Protein AF-A0A7K5LG72-F1 (afdb_monomer_lite)

Organism: Vireo altiloquus (NCBI:txid34956)

Radius of gyration: 12.22 Å; chains: 1; bounding box: 25×28×36 Å

Foldseek 3Di:
DKDFPNHDDDCVQWDDDDDPRDTDGHDPPDAQVSFGKMWDWDDDPNDIDDIDIDGDGHD

InterPro domains:
  IPR007110 Immunoglobulin-like domain [PS50835] (1-57)

Structure (mmCIF, N/CA/C/O backbone):
data_AF-A0A7K5LG72-F1
#
_entry.id   AF-A0A7K5LG72-F1
#
loop_
_atom_site.group_PDB
_atom_site.id
_atom_site.type_symbol
_atom_site.label_atom_id
_atom_site.label_alt_id
_atom_site.label_comp_id
_atom_site.label_asym_id
_atom_site.label_entity_id
_atom_site.label_seq_id
_atom_site.pdbx_PDB_ins_code
_atom_site.Cartn_x
_atom_site.Cartn_y
_atom_site.Cartn_z
_atom_site.occupancy
_atom_site.B_iso_or_equiv
_atom_site.auth_seq_id
_atom_site.auth_comp_id
_atom_site.auth_asym_id
_atom_site.auth_atom_id
_atom_site.pdbx_PDB_model_num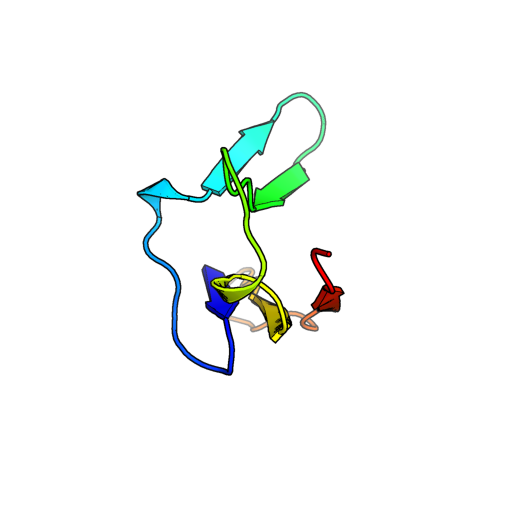
ATOM 1 N N . LEU A 1 1 ? -3.202 0.874 9.751 1.00 83.00 1 LEU A N 1
ATOM 2 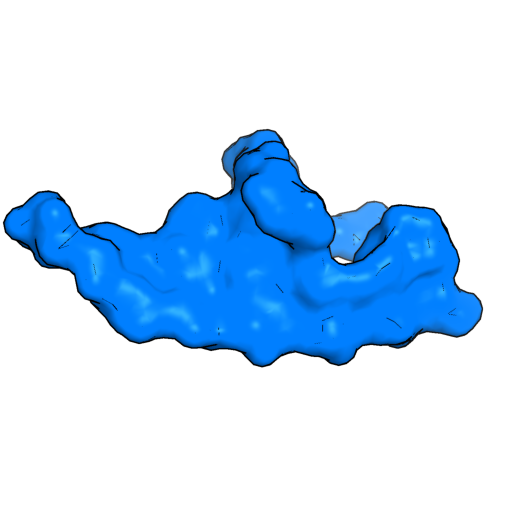C CA . LEU A 1 1 ? -2.377 -0.168 9.106 1.00 83.00 1 LEU A CA 1
ATOM 3 C C . LEU A 1 1 ? -2.646 -0.143 7.610 1.00 83.00 1 LEU A C 1
ATOM 5 O O . LEU A 1 1 ? -3.794 0.029 7.230 1.00 83.00 1 LEU A O 1
ATOM 9 N N . TRP A 1 2 ? -1.624 -0.320 6.779 1.00 89.06 2 TRP A N 1
ATOM 10 C CA . TRP A 1 2 ? -1.799 -0.505 5.340 1.00 89.06 2 TRP A CA 1
ATOM 11 C C . TRP A 1 2 ? -1.599 -1.967 4.954 1.00 89.06 2 TRP A C 1
ATOM 13 O O . TRP A 1 2 ? -0.821 -2.679 5.591 1.00 89.06 2 TRP A O 1
ATOM 23 N N . THR A 1 3 ? -2.294 -2.401 3.908 1.00 91.38 3 THR A N 1
ATOM 24 C CA . THR A 1 3 ? -2.087 -3.715 3.290 1.00 91.38 3 THR A CA 1
ATOM 25 C C . THR A 1 3 ? -1.887 -3.577 1.788 1.00 91.38 3 THR A C 1
ATOM 27 O O . THR A 1 3 ? -2.452 -2.660 1.193 1.00 91.38 3 THR A O 1
ATOM 30 N N . PHE A 1 4 ? -1.116 -4.491 1.205 1.00 93.12 4 PHE A N 1
ATOM 31 C CA . PHE A 1 4 ? -0.943 -4.697 -0.230 1.00 93.12 4 PHE A CA 1
ATOM 32 C C . PHE A 1 4 ? -1.288 -6.151 -0.547 1.00 93.12 4 PHE A C 1
ATOM 34 O O . PHE A 1 4 ? -0.725 -7.059 0.068 1.00 93.12 4 PHE A O 1
ATOM 41 N N . GLU A 1 5 ? -2.258 -6.373 -1.434 1.00 94.44 5 GLU A N 1
ATOM 42 C CA . GLU A 1 5 ? -2.762 -7.716 -1.771 1.00 94.44 5 GLU A CA 1
ATOM 43 C C . GLU A 1 5 ? -3.124 -8.539 -0.514 1.00 94.44 5 GLU A C 1
ATOM 45 O O . GLU A 1 5 ? -2.784 -9.713 -0.359 1.00 94.44 5 GLU A O 1
ATOM 50 N N . GLY A 1 6 ? -3.761 -7.870 0.455 1.00 92.06 6 GLY A N 1
ATOM 51 C CA . GLY A 1 6 ? -4.176 -8.454 1.736 1.00 92.06 6 GLY A CA 1
ATOM 52 C C . GLY A 1 6 ? -3.052 -8.672 2.757 1.00 92.06 6 GLY A C 1
ATOM 53 O O . GLY A 1 6 ? -3.336 -9.040 3.897 1.00 92.06 6 GLY A O 1
ATOM 54 N N . ARG A 1 7 ? -1.788 -8.414 2.404 1.00 91.75 7 ARG A N 1
ATOM 55 C CA . ARG A 1 7 ? -0.637 -8.555 3.309 1.00 91.75 7 ARG A CA 1
ATOM 56 C C . ARG A 1 7 ? -0.307 -7.226 3.970 1.00 91.75 7 ARG A C 1
ATOM 58 O O . ARG A 1 7 ? -0.272 -6.199 3.301 1.00 91.75 7 ARG A O 1
ATOM 65 N N . ALA A 1 8 ? -0.054 -7.235 5.276 1.00 88.94 8 ALA A N 1
ATOM 66 C CA . ALA A 1 8 ? 0.355 -6.040 6.009 1.00 88.94 8 ALA A CA 1
ATOM 67 C C . ALA A 1 8 ? 1.663 -5.464 5.441 1.00 88.94 8 ALA A C 1
ATOM 69 O O . ALA A 1 8 ? 2.629 -6.198 5.239 1.00 88.94 8 ALA A O 1
ATOM 70 N N . LEU A 1 9 ? 1.687 -4.153 5.203 1.00 87.12 9 LEU A N 1
ATOM 71 C CA . LEU A 1 9 ? 2.900 -3.433 4.824 1.00 87.12 9 LEU A CA 1
ATOM 72 C C . LEU A 1 9 ? 3.680 -3.017 6.073 1.00 87.12 9 LEU A C 1
ATOM 74 O O . LEU A 1 9 ? 3.089 -2.642 7.089 1.00 87.12 9 LEU A O 1
ATOM 78 N N . ALA A 1 10 ? 5.010 -3.062 5.982 1.00 75.00 10 ALA A N 1
ATOM 79 C CA . ALA A 1 10 ? 5.888 -2.572 7.037 1.00 75.00 10 ALA A CA 1
ATOM 80 C C . ALA A 1 10 ? 5.692 -1.060 7.242 1.00 75.00 10 ALA A C 1
ATOM 82 O O . ALA A 1 10 ? 5.503 -0.306 6.284 1.00 75.00 10 ALA A O 1
ATOM 83 N N . ALA A 1 11 ? 5.756 -0.614 8.500 1.00 60.56 11 ALA A N 1
ATOM 84 C CA . ALA A 1 11 ? 5.529 0.783 8.878 1.00 60.56 11 ALA A CA 1
ATOM 85 C C . ALA A 1 11 ? 6.506 1.770 8.206 1.00 60.56 11 ALA A C 1
ATOM 87 O O . ALA A 1 11 ? 6.175 2.940 8.055 1.00 60.56 11 ALA A O 1
ATOM 88 N N . GLU A 1 12 ? 7.664 1.288 7.747 1.00 56.69 12 GLU A N 1
ATOM 89 C CA . GLU A 1 12 ? 8.712 2.062 7.066 1.00 56.69 12 GLU A CA 1
ATOM 90 C C . GLU A 1 12 ? 8.258 2.691 5.735 1.00 56.69 12 GLU A C 1
ATOM 92 O O . GLU A 1 12 ? 8.883 3.631 5.258 1.00 56.69 12 GLU A O 1
ATOM 97 N N . GLN A 1 13 ? 7.153 2.219 5.147 1.00 63.78 13 GLN A N 1
ATOM 98 C CA . GLN A 1 13 ? 6.586 2.768 3.904 1.00 63.78 13 GLN A CA 1
ATOM 99 C C . GLN A 1 13 ? 5.527 3.861 4.157 1.00 63.78 13 GLN A C 1
ATOM 101 O O . GLN A 1 13 ? 4.924 4.397 3.227 1.00 63.78 13 GLN A O 1
ATOM 106 N N . VAL A 1 14 ? 5.228 4.178 5.420 1.00 59.12 14 VAL A N 1
ATOM 107 C CA . VAL A 1 14 ? 4.112 5.056 5.794 1.00 59.12 14 VAL A CA 1
ATOM 108 C C . VAL A 1 14 ? 4.655 6.391 6.288 1.00 59.12 14 VAL A C 1
ATOM 110 O O . VAL A 1 14 ? 5.228 6.471 7.371 1.00 59.12 14 VAL A O 1
ATOM 113 N N . LEU A 1 15 ? 4.422 7.458 5.520 1.00 63.69 15 LEU A N 1
ATOM 114 C CA . LEU A 1 15 ? 4.720 8.821 5.953 1.00 63.69 15 LEU A CA 1
ATOM 115 C C . LEU A 1 15 ? 3.453 9.466 6.527 1.00 63.69 15 LEU A C 1
ATOM 117 O O . LEU A 1 15 ? 2.400 9.507 5.887 1.00 63.69 15 LEU A O 1
ATOM 121 N N . VAL A 1 16 ? 3.556 9.997 7.744 1.00 57.94 16 VAL A N 1
ATOM 122 C CA . VAL A 1 16 ? 2.504 10.821 8.349 1.00 57.94 16 VAL A CA 1
ATOM 123 C C . VAL A 1 16 ? 2.785 12.277 7.986 1.00 57.94 16 VAL A C 1
ATOM 125 O O . VAL A 1 16 ? 3.810 12.820 8.388 1.00 57.94 16 VAL A O 1
ATOM 128 N N . LEU A 1 17 ? 1.888 12.906 7.226 1.00 56.78 17 LEU A N 1
ATOM 129 C CA . LEU A 1 17 ? 1.984 14.322 6.864 1.00 56.78 17 LEU A CA 1
ATOM 130 C C . LEU A 1 17 ? 1.068 15.147 7.792 1.00 56.78 17 LEU A C 1
ATOM 132 O O . LEU A 1 17 ? -0.120 14.845 7.920 1.00 56.78 17 LEU A O 1
ATOM 136 N N 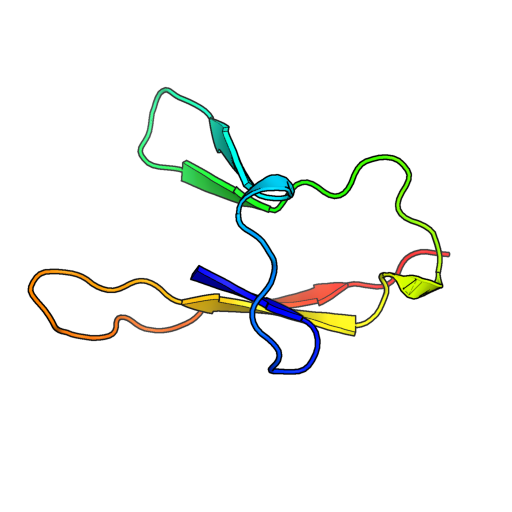. GLY A 1 18 ? 1.614 16.173 8.460 1.00 56.56 18 GLY A N 1
ATOM 137 C CA . GLY A 1 18 ? 0.824 17.221 9.141 1.00 56.56 18 GLY A CA 1
ATOM 138 C C . GLY A 1 18 ?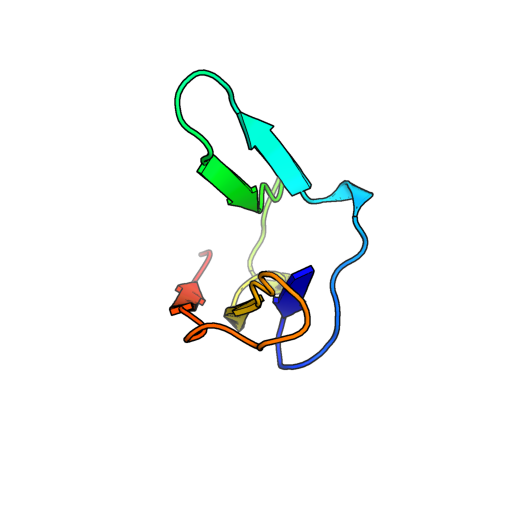 0.181 18.162 8.109 1.00 56.56 18 GLY A C 1
ATOM 139 O O . GLY A 1 18 ? 0.658 18.231 6.985 1.00 56.56 18 GLY A O 1
ATOM 140 N N . GLU A 1 19 ? -0.918 18.881 8.350 1.00 51.59 19 GLU A N 1
ATOM 141 C CA . GLU A 1 19 ? -1.480 19.450 9.590 1.00 51.59 19 GLU A CA 1
ATOM 142 C C . GLU A 1 19 ? -2.910 18.955 9.917 1.00 51.59 19 GLU A C 1
ATOM 144 O O . GLU A 1 19 ? -3.558 19.448 10.835 1.00 51.59 19 GLU A O 1
ATOM 149 N N . ALA A 1 20 ? -3.416 17.937 9.215 1.00 53.81 20 ALA A N 1
ATOM 150 C CA . ALA A 1 20 ? -4.780 17.439 9.406 1.00 53.81 20 ALA A CA 1
ATOM 151 C C . ALA A 1 20 ? -4.855 15.908 9.315 1.00 53.81 20 ALA A C 1
ATOM 153 O O . ALA A 1 20 ? -5.251 15.392 8.283 1.00 53.81 20 ALA A O 1
ATOM 154 N N . ARG A 1 21 ? -4.465 15.176 10.376 1.00 66.62 21 ARG A N 1
ATOM 155 C CA . ARG A 1 21 ? -4.701 13.718 10.601 1.00 66.62 21 ARG A CA 1
ATOM 156 C C . ARG A 1 21 ? -4.571 12.786 9.372 1.00 66.62 21 ARG A C 1
ATOM 158 O O . ARG A 1 21 ? -5.141 11.694 9.365 1.00 66.62 21 ARG A O 1
ATOM 165 N N . LEU A 1 22 ? -3.810 13.165 8.350 1.00 67.88 22 LEU A N 1
ATOM 166 C CA . LEU A 1 22 ? -3.772 12.432 7.097 1.00 67.88 22 LEU A CA 1
ATOM 167 C C . LEU A 1 22 ? -2.672 11.378 7.201 1.00 67.88 22 LEU A C 1
ATOM 169 O O . LEU A 1 22 ? -1.500 11.686 7.421 1.00 67.88 22 LEU A O 1
ATOM 173 N N . ARG A 1 23 ? -3.057 10.107 7.082 1.00 69.56 23 ARG A N 1
ATOM 174 C CA . ARG A 1 23 ? -2.109 8.991 7.016 1.00 69.56 23 ARG A CA 1
ATOM 175 C C . ARG A 1 23 ? -2.006 8.553 5.565 1.00 69.56 23 ARG A C 1
ATOM 177 O O . ARG A 1 23 ? -2.985 8.046 5.025 1.00 69.56 23 ARG A O 1
ATOM 184 N N . ALA A 1 24 ? -0.838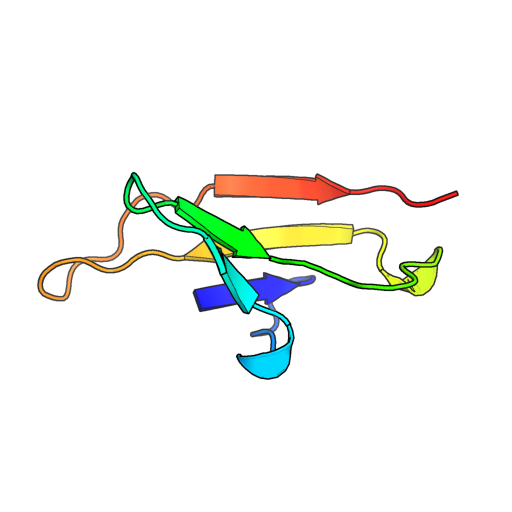 8.741 4.959 1.00 77.56 24 ALA A N 1
ATOM 185 C CA . ALA A 1 24 ? -0.568 8.356 3.579 1.00 77.56 24 ALA A CA 1
ATOM 186 C C . ALA A 1 24 ? 0.426 7.187 3.529 1.00 77.56 24 ALA A C 1
ATOM 188 O O . ALA A 1 24 ? 1.330 7.083 4.358 1.00 77.56 24 ALA A O 1
ATOM 189 N N . LEU A 1 25 ? 0.252 6.302 2.551 1.00 83.81 25 LEU A N 1
ATOM 190 C CA . LEU A 1 25 ? 1.282 5.348 2.150 1.00 83.81 25 LEU A CA 1
ATOM 191 C C . LEU A 1 25 ? 2.108 5.996 1.039 1.00 83.81 25 LEU A C 1
ATOM 193 O O . LEU A 1 25 ? 1.537 6.461 0.053 1.00 83.81 25 LEU A O 1
ATOM 197 N N . VAL A 1 26 ? 3.429 6.028 1.194 1.00 83.44 26 VAL A N 1
ATOM 198 C CA . VAL A 1 26 ? 4.339 6.595 0.194 1.00 83.44 26 VAL A CA 1
ATOM 199 C C . VAL A 1 26 ? 5.312 5.503 -0.223 1.00 83.44 26 VAL A C 1
ATOM 201 O O . VAL A 1 26 ? 6.011 4.940 0.611 1.00 83.44 26 VAL A O 1
ATOM 204 N N . VAL A 1 27 ? 5.367 5.211 -1.522 1.00 84.88 27 VAL A N 1
ATOM 205 C CA . VAL A 1 27 ? 6.267 4.200 -2.095 1.00 84.88 27 VAL A CA 1
ATOM 206 C C . VAL A 1 27 ? 7.252 4.910 -3.032 1.00 84.88 27 VAL A C 1
ATOM 208 O O . VAL A 1 27 ? 6.922 5.146 -4.197 1.00 84.88 27 VAL A O 1
ATOM 211 N N . PRO A 1 28 ? 8.437 5.329 -2.546 1.00 83.88 28 PRO A N 1
ATOM 212 C CA . PRO A 1 28 ? 9.438 5.986 -3.381 1.00 83.88 28 PRO A CA 1
ATOM 213 C C . PRO A 1 28 ? 9.941 5.053 -4.483 1.00 83.88 28 PRO A C 1
ATOM 215 O O . PRO A 1 28 ? 10.185 3.875 -4.236 1.00 83.88 28 PRO A O 1
ATOM 218 N N . GLY A 1 29 ? 10.126 5.581 -5.695 1.00 86.50 29 GLY A N 1
ATOM 219 C CA . GLY A 1 29 ? 10.638 4.788 -6.817 1.00 86.50 29 GLY A CA 1
ATOM 220 C C . GLY A 1 29 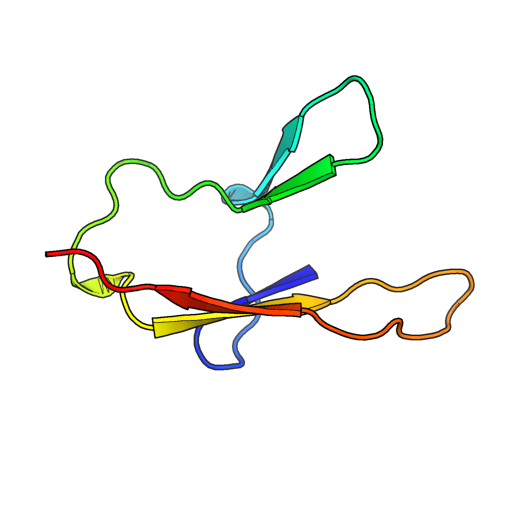? 9.724 3.626 -7.215 1.00 86.50 29 GLY A C 1
ATOM 221 O O . GLY A 1 29 ? 10.214 2.580 -7.641 1.00 86.50 29 GLY A O 1
ATOM 222 N N . ALA A 1 30 ? 8.407 3.777 -7.041 1.00 89.38 30 ALA A N 1
ATOM 223 C CA . ALA A 1 30 ? 7.454 2.745 -7.410 1.00 89.38 30 ALA A CA 1
ATOM 224 C C . ALA A 1 30 ? 7.610 2.359 -8.892 1.00 89.38 30 ALA A C 1
ATOM 226 O O . ALA A 1 30 ? 7.476 3.198 -9.775 1.00 89.38 30 ALA A O 1
ATOM 227 N N . GLY A 1 31 ? 7.896 1.081 -9.147 1.00 92.94 31 GLY A N 1
ATOM 228 C CA . GLY A 1 31 ? 7.764 0.439 -10.457 1.00 92.94 31 GLY A CA 1
ATOM 229 C C . GLY A 1 31 ? 6.560 -0.502 -10.541 1.00 92.94 31 GLY A C 1
ATOM 230 O O . GLY A 1 31 ? 5.813 -0.658 -9.569 1.00 92.94 31 GLY A O 1
ATOM 231 N N . ALA A 1 32 ? 6.414 -1.170 -11.689 1.00 95.56 32 ALA A N 1
ATOM 232 C CA . ALA A 1 32 ? 5.294 -2.058 -12.016 1.00 95.56 32 ALA A CA 1
ATOM 233 C C . ALA A 1 32 ? 4.990 -3.130 -10.951 1.00 95.56 32 ALA A C 1
ATOM 235 O O . ALA A 1 32 ? 3.825 -3.480 -10.759 1.00 95.56 32 ALA A O 1
ATOM 236 N N . GLN A 1 33 ? 6.000 -3.601 -10.210 1.00 92.44 33 GLN A N 1
ATOM 237 C CA . GLN A 1 33 ? 5.857 -4.574 -9.118 1.00 92.44 33 GLN A CA 1
ATOM 238 C C . GLN A 1 33 ? 5.037 -4.070 -7.919 1.00 92.44 33 GLN A C 1
ATOM 240 O O . GLN A 1 33 ? 4.640 -4.869 -7.074 1.00 92.44 33 GLN A O 1
ATOM 245 N N . HIS A 1 34 ? 4.797 -2.762 -7.832 1.00 92.81 34 HIS A N 1
ATOM 246 C CA . HIS A 1 34 ? 3.949 -2.143 -6.812 1.00 92.81 34 HIS A CA 1
ATOM 247 C C . HIS A 1 34 ? 2.520 -1.891 -7.320 1.00 92.81 34 HIS A C 1
ATOM 249 O O . HIS A 1 34 ? 1.718 -1.263 -6.637 1.00 92.81 34 HIS A O 1
ATOM 255 N N . SER A 1 35 ? 2.173 -2.352 -8.524 1.00 95.44 35 SER A N 1
ATOM 256 C CA . SER A 1 35 ? 0.782 -2.335 -8.979 1.00 95.44 35 SER A CA 1
ATOM 257 C C . SER A 1 35 ? -0.035 -3.364 -8.204 1.00 95.44 35 SER A C 1
ATOM 259 O O . SER A 1 35 ? 0.422 -4.485 -7.982 1.00 95.44 35 SER A O 1
ATOM 261 N N . GLY A 1 36 ? -1.255 -3.001 -7.817 1.00 95.56 36 GLY A N 1
ATOM 262 C CA . GLY A 1 36 ? -2.158 -3.896 -7.103 1.00 95.56 36 GLY A CA 1
ATOM 263 C C . GLY A 1 36 ? -3.138 -3.169 -6.195 1.00 95.56 36 GLY A C 1
ATOM 264 O O . GLY A 1 36 ? -3.444 -1.984 -6.367 1.00 95.56 36 GLY A O 1
ATOM 265 N N . THR A 1 37 ? -3.666 -3.916 -5.237 1.00 96.12 37 THR A N 1
ATOM 266 C CA . THR A 1 37 ? -4.735 -3.484 -4.342 1.00 96.12 37 THR A CA 1
ATOM 267 C C . THR A 1 37 ? -4.171 -3.108 -2.983 1.00 96.12 37 THR A C 1
ATOM 269 O O . THR A 1 37 ? -3.618 -3.943 -2.263 1.00 96.12 37 THR A O 1
ATOM 272 N N . TYR A 1 38 ? -4.370 -1.850 -2.607 1.00 93.44 38 TYR A N 1
ATOM 273 C CA . TYR A 1 38 ? -3.986 -1.299 -1.319 1.00 93.44 38 TYR A CA 1
ATOM 274 C C . TYR A 1 38 ? -5.215 -1.040 -0.463 1.00 93.44 38 TYR A C 1
ATOM 276 O O . TYR A 1 38 ? -6.221 -0.528 -0.950 1.00 93.44 38 TYR A O 1
ATOM 284 N N . ARG A 1 39 ? -5.139 -1.346 0.834 1.00 91.38 39 ARG A N 1
ATOM 285 C CA . ARG A 1 39 ? -6.211 -0.993 1.778 1.00 91.38 39 ARG A CA 1
ATOM 286 C C . ARG A 1 39 ? -5.659 -0.288 3.000 1.00 91.38 39 ARG A C 1
ATOM 288 O O . ARG A 1 39 ? -4.700 -0.771 3.607 1.00 91.38 39 ARG A O 1
ATOM 295 N N . CYS A 1 40 ? -6.306 0.810 3.383 1.00 87.19 40 CYS A N 1
ATOM 296 C CA . CYS A 1 40 ? -6.070 1.473 4.660 1.00 87.19 40 CYS A CA 1
ATOM 297 C C . CYS A 1 40 ? -7.049 0.927 5.699 1.00 87.19 40 CYS A C 1
ATOM 299 O O . CYS A 1 40 ? -8.263 1.063 5.561 1.00 87.19 40 CYS A O 1
ATOM 301 N N . LEU A 1 41 ? -6.510 0.303 6.740 1.00 86.19 41 LEU A N 1
ATOM 302 C CA . LEU A 1 41 ? -7.241 -0.176 7.904 1.00 86.19 41 LEU A CA 1
ATOM 303 C C . LEU A 1 41 ? -7.049 0.830 9.041 1.00 86.19 41 LEU A C 1
ATOM 305 O O . LEU A 1 41 ? -5.919 1.056 9.493 1.00 86.19 41 LEU A O 1
ATOM 309 N N . ALA A 1 42 ? -8.139 1.423 9.511 1.00 81.25 42 ALA A N 1
ATOM 310 C CA . ALA A 1 42 ? -8.138 2.302 10.671 1.00 81.25 42 ALA A CA 1
ATOM 311 C C . ALA A 1 42 ? -8.905 1.648 11.823 1.00 81.25 42 ALA A C 1
ATOM 313 O O . ALA A 1 42 ? -9.935 1.012 11.614 1.00 81.25 42 ALA A O 1
ATOM 314 N N . GLU A 1 43 ? -8.387 1.811 13.035 1.00 85.19 43 GLU A N 1
ATOM 315 C CA . GLU A 1 43 ? -9.049 1.414 14.273 1.00 85.19 43 GLU A CA 1
ATOM 316 C C . GLU A 1 43 ? -9.164 2.644 15.174 1.00 85.19 43 GLU A C 1
ATOM 318 O O . GLU A 1 43 ? -8.229 3.448 15.253 1.00 85.19 43 GLU A O 1
ATOM 323 N N . GLU A 1 44 ? -10.310 2.793 15.831 1.00 82.75 44 GLU A N 1
ATOM 324 C CA . GLU A 1 44 ? -10.583 3.842 16.812 1.00 82.75 44 GLU A CA 1
ATOM 325 C C . GLU A 1 44 ? -11.296 3.206 18.010 1.00 82.75 44 GLU A C 1
ATOM 327 O O . GLU A 1 44 ? -12.301 2.521 17.848 1.00 82.75 44 GLU A O 1
ATOM 332 N N . GLN A 1 45 ? -10.730 3.368 19.212 1.00 88.31 45 GLN A N 1
ATOM 333 C CA . GLN A 1 45 ? -11.266 2.803 20.463 1.00 88.31 45 GLN A CA 1
ATOM 334 C C . GLN A 1 45 ? -11.539 1.281 20.412 1.00 88.31 45 GLN A C 1
ATOM 336 O O . GLN A 1 45 ? -12.482 0.783 21.016 1.00 88.31 45 GLN A O 1
ATOM 341 N N . GLY A 1 46 ? -10.708 0.529 19.681 1.00 85.69 46 GLY A N 1
ATOM 342 C CA . GLY A 1 46 ? -10.844 -0.927 19.534 1.00 85.69 46 GLY A CA 1
ATOM 343 C C . GLY A 1 46 ? -11.856 -1.374 18.471 1.00 85.69 46 GLY A C 1
ATOM 344 O O . GLY A 1 46 ? -11.961 -2.570 18.207 1.00 85.69 46 GLY A O 1
ATOM 345 N N . ALA A 1 47 ? -12.560 -0.444 17.819 1.00 86.75 47 ALA A N 1
ATOM 346 C CA . ALA A 1 47 ? -13.426 -0.737 16.684 1.00 86.75 47 ALA A CA 1
ATOM 347 C C . ALA A 1 47 ? -12.682 -0.534 15.358 1.00 86.75 47 ALA A C 1
ATOM 349 O O . ALA A 1 47 ? -12.013 0.482 15.153 1.00 86.75 47 ALA A O 1
ATOM 350 N N . ARG A 1 48 ? -12.836 -1.482 14.426 1.00 83.81 48 ARG A N 1
ATOM 351 C CA . ARG A 1 48 ? -12.374 -1.320 13.041 1.00 83.81 48 ARG A CA 1
ATOM 352 C C . ARG A 1 48 ? -13.313 -0.398 12.283 1.00 83.81 48 ARG A C 1
ATOM 354 O O . ARG A 1 48 ? -14.506 -0.669 12.177 1.00 83.81 48 ARG A O 1
ATOM 361 N N . LEU A 1 49 ? -12.749 0.666 11.732 1.00 84.81 49 LEU A N 1
ATOM 362 C CA . LEU A 1 49 ? -13.448 1.584 10.849 1.00 84.81 49 LEU A CA 1
ATOM 363 C C . LEU A 1 49 ? -13.505 1.016 9.428 1.00 84.81 49 LEU A C 1
ATOM 365 O O . LEU A 1 49 ? -12.757 0.100 9.067 1.00 84.81 49 LEU A O 1
ATOM 369 N N . ALA A 1 50 ? -14.390 1.584 8.608 1.00 82.62 50 ALA A N 1
ATOM 370 C CA . ALA A 1 50 ? -14.479 1.235 7.198 1.00 82.62 50 ALA A CA 1
ATOM 371 C C . ALA A 1 50 ? -13.115 1.422 6.516 1.00 82.62 50 ALA A C 1
ATOM 373 O O . ALA A 1 50 ? -12.480 2.472 6.624 1.00 82.62 50 ALA A O 1
ATOM 374 N N . ALA A 1 51 ? -12.670 0.380 5.820 1.00 81.00 51 ALA A N 1
ATOM 375 C CA . ALA A 1 51 ? -11.430 0.415 5.069 1.00 81.00 51 ALA A CA 1
ATOM 376 C C . ALA A 1 51 ? -11.664 1.035 3.695 1.00 81.00 51 ALA A C 1
ATOM 378 O O . ALA A 1 51 ? -12.623 0.681 3.007 1.00 81.00 51 ALA A O 1
ATOM 379 N N . GLN A 1 52 ? -10.747 1.898 3.277 1.00 85.69 52 GLN A N 1
ATOM 380 C CA . GLN A 1 52 ? -10.718 2.416 1.915 1.00 85.69 52 GLN A CA 1
ATOM 381 C C . GLN A 1 52 ? -9.784 1.543 1.072 1.00 85.69 52 GLN A C 1
ATOM 383 O O . GLN A 1 52 ? -8.663 1.245 1.498 1.00 85.69 52 GLN A O 1
ATOM 388 N N . GLU A 1 53 ? -10.277 1.090 -0.081 1.00 91.75 53 GLU A N 1
ATOM 389 C CA . GLU A 1 53 ? -9.527 0.297 -1.055 1.00 91.75 53 GLU A CA 1
ATOM 390 C C . GLU A 1 53 ? -9.093 1.173 -2.232 1.00 91.75 53 GLU A C 1
ATOM 392 O O . GLU A 1 53 ? -9.878 1.966 -2.751 1.00 91.75 53 GLU A O 1
ATOM 397 N N . TYR A 1 54 ? -7.846 0.996 -2.661 1.00 91.44 54 TYR A N 1
ATOM 398 C CA . TYR A 1 54 ? -7.234 1.702 -3.776 1.00 91.44 54 TYR A CA 1
ATOM 399 C C . TYR A 1 54 ? -6.614 0.679 -4.726 1.00 91.44 54 TYR A C 1
ATOM 401 O O . TYR A 1 54 ? -5.753 -0.101 -4.320 1.00 91.44 54 TYR A O 1
ATOM 409 N N . ARG A 1 55 ? -7.025 0.686 -5.998 1.00 95.62 55 ARG A N 1
ATOM 410 C CA . ARG A 1 55 ? -6.362 -0.090 -7.056 1.00 95.62 55 ARG A CA 1
ATOM 411 C C . ARG A 1 55 ? -5.374 0.822 -7.767 1.00 95.62 55 ARG A C 1
ATOM 413 O O . ARG A 1 55 ? -5.775 1.836 -8.333 1.00 95.62 55 ARG A O 1
ATOM 420 N N . VAL A 1 56 ? -4.098 0.468 -7.706 1.00 93.88 56 VAL A N 1
ATOM 421 C CA . VAL A 1 56 ? -2.991 1.264 -8.242 1.00 93.88 56 VAL A CA 1
ATOM 422 C C . VAL A 1 56 ? -2.355 0.510 -9.401 1.00 93.88 56 VAL A C 1
ATOM 424 O O . VAL A 1 56 ? -2.091 -0.686 -9.297 1.00 93.88 56 VAL A O 1
ATOM 427 N N . ALA A 1 57 ? -2.095 1.218 -10.495 1.00 95.69 57 ALA A N 1
ATOM 428 C CA . ALA A 1 57 ? -1.311 0.728 -11.617 1.00 95.69 57 ALA A CA 1
ATOM 429 C C . ALA A 1 57 ? -0.145 1.687 -11.853 1.00 95.69 57 ALA A C 1
ATOM 431 O O . ALA A 1 57 ? -0.348 2.897 -11.964 1.00 95.69 57 ALA A O 1
ATOM 432 N N . VAL A 1 58 ? 1.061 1.136 -11.915 1.00 92.00 58 VAL A N 1
ATOM 433 C CA . VAL A 1 58 ? 2.293 1.855 -12.235 1.00 92.00 58 VAL A CA 1
ATOM 434 C C . VAL A 1 58 ? 2.824 1.265 -13.537 1.00 92.00 58 VAL A C 1
ATOM 436 O O . VAL A 1 58 ? 3.024 0.051 -13.615 1.00 92.00 58 VAL A O 1
ATOM 439 N N . LEU A 1 59 ? 2.975 2.116 -14.554 1.00 87.69 59 LEU A N 1
ATOM 440 C CA . LEU A 1 59 ? 3.418 1.753 -15.903 1.00 87.69 59 LEU A CA 1
ATOM 441 C C . LEU A 1 59 ? 4.913 2.013 -16.079 1.00 87.69 59 LEU A C 1
ATOM 443 O O . LEU A 1 59 ? 5.386 3.042 -15.547 1.00 87.69 59 LEU A O 1
#

Secondary structure (DSSP, 8-state):
-EEETTEEPPGGGEEEETTTTEEEE--TT--GGG-EEEEE--EETTEEPPPEEEEE---

Sequence (59 aa):
LWTFEGRALAAEQVLVLGEARLRALVVPGAGAQHSGTYRCLAEEQGARLAAQEYRVAVL

pLDDT: mean 82.29, std 12.76, range [51.59, 96.12]